Protein AF-Q0U076-F1 (afdb_monomer)

Radius of gyration: 18.26 Å; Cα contacts (8 Å, |Δi|>4): 182; chains: 1; bounding box: 44×47×43 Å

Structure (mmCIF, N/CA/C/O backbone):
data_AF-Q0U076-F1
#
_entry.id   AF-Q0U076-F1
#
loop_
_atom_site.group_PDB
_atom_site.id
_atom_site.type_symbol
_atom_site.label_atom_id
_atom_site.label_alt_id
_atom_site.label_comp_id
_atom_site.label_asym_id
_atom_site.label_entity_id
_atom_site.label_seq_id
_atom_site.pdbx_PDB_ins_code
_atom_site.Cartn_x
_atom_site.Cartn_y
_atom_site.Cartn_z
_atom_site.occupancy
_atom_site.B_iso_or_equiv
_atom_site.auth_seq_id
_atom_site.auth_comp_id
_atom_site.auth_asym_id
_atom_site.auth_atom_id
_atom_site.pdbx_PDB_model_num
ATOM 1 N N . MET A 1 1 ? -16.298 15.521 -1.430 1.00 39.88 1 MET A N 1
ATOM 2 C CA . MET A 1 1 ? -16.505 14.720 -0.206 1.00 39.88 1 MET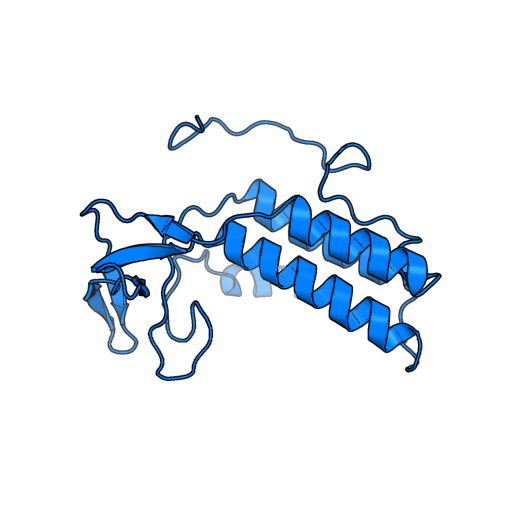 A CA 1
ATOM 3 C C . MET A 1 1 ? -16.904 13.339 -0.678 1.00 39.88 1 MET A C 1
ATOM 5 O O . MET A 1 1 ? -17.755 13.288 -1.552 1.00 39.88 1 MET A O 1
ATOM 9 N N . ALA A 1 2 ? -16.239 12.284 -0.209 1.00 51.53 2 ALA A N 1
ATOM 10 C CA . ALA A 1 2 ? -16.665 10.914 -0.491 1.00 51.53 2 ALA A CA 1
ATOM 11 C C . ALA A 1 2 ? -17.789 10.545 0.486 1.00 51.53 2 ALA A C 1
ATOM 13 O O . ALA A 1 2 ? -17.678 10.865 1.674 1.00 51.53 2 ALA A O 1
ATOM 14 N N . GLU A 1 3 ? -18.861 9.923 0.005 1.00 48.81 3 GLU A N 1
ATOM 15 C CA . GLU A 1 3 ? -19.943 9.447 0.874 1.00 48.81 3 GLU A CA 1
ATOM 16 C C . GLU A 1 3 ? -19.608 8.066 1.459 1.00 48.81 3 GLU A C 1
ATOM 18 O O . GLU A 1 3 ? -19.051 7.188 0.795 1.00 48.81 3 GLU A O 1
ATOM 23 N N . ILE A 1 4 ? -19.936 7.855 2.736 1.00 48.94 4 ILE A N 1
ATOM 24 C CA . ILE A 1 4 ? -19.774 6.544 3.374 1.00 48.94 4 ILE A CA 1
ATOM 25 C C . ILE A 1 4 ? -20.778 5.585 2.728 1.00 48.94 4 ILE A C 1
ATOM 27 O O . ILE A 1 4 ? -21.985 5.759 2.877 1.00 48.94 4 ILE A O 1
ATOM 31 N N . GLY A 1 5 ? -20.270 4.567 2.031 1.00 61.22 5 GLY A N 1
ATOM 32 C CA . GLY A 1 5 ? -21.100 3.616 1.291 1.00 61.22 5 GLY A CA 1
ATOM 33 C C . GLY A 1 5 ? -21.463 4.071 -0.123 1.00 61.22 5 GLY A C 1
ATOM 34 O O . GLY A 1 5 ? -22.506 3.649 -0.621 1.00 61.22 5 GLY A O 1
ATOM 35 N N . GLU A 1 6 ? -20.631 4.913 -0.757 1.00 69.50 6 GLU A N 1
ATOM 36 C CA . GLU A 1 6 ? -20.778 5.257 -2.178 1.00 69.50 6 GLU A CA 1
ATOM 37 C C . GLU A 1 6 ? -21.124 4.018 -3.030 1.00 69.50 6 GLU A C 1
ATOM 39 O O . GLU A 1 6 ? -20.531 2.947 -2.846 1.00 69.50 6 GLU A O 1
ATOM 44 N N . PRO A 1 7 ? -22.090 4.137 -3.961 1.00 75.81 7 PRO A N 1
ATOM 45 C CA . PRO A 1 7 ? -22.539 3.007 -4.755 1.00 75.81 7 PRO A CA 1
ATOM 46 C C . PRO A 1 7 ? -21.405 2.471 -5.629 1.00 75.81 7 PRO A C 1
ATOM 48 O O . PRO A 1 7 ? -20.615 3.228 -6.200 1.00 75.81 7 PRO A O 1
ATOM 51 N N . LEU A 1 8 ? -21.363 1.144 -5.778 1.00 81.81 8 LEU A N 1
ATOM 52 C CA . LEU A 1 8 ? -20.429 0.499 -6.692 1.00 81.81 8 LEU A CA 1
ATOM 53 C C . LEU A 1 8 ? -20.648 1.030 -8.109 1.00 81.81 8 LEU A C 1
ATOM 55 O O . LEU A 1 8 ? -21.771 1.070 -8.615 1.00 81.81 8 LEU A O 1
ATOM 59 N N . ARG A 1 9 ? -19.552 1.406 -8.758 1.00 87.19 9 ARG A N 1
ATOM 60 C CA . ARG A 1 9 ? -19.536 1.888 -10.136 1.00 87.19 9 ARG A CA 1
ATOM 61 C C . ARG A 1 9 ? -18.488 1.130 -10.932 1.00 87.19 9 ARG A C 1
ATOM 63 O O . ARG A 1 9 ? -17.468 0.716 -10.385 1.00 87.19 9 ARG A O 1
ATOM 70 N N . TRP A 1 10 ? -18.735 0.977 -12.227 1.00 87.62 10 TRP A N 1
ATOM 71 C CA . TRP A 1 10 ? -17.717 0.490 -13.149 1.00 87.62 10 TRP A CA 1
ATOM 72 C C . TRP A 1 10 ? -16.629 1.552 -13.281 1.00 87.62 10 TRP A C 1
ATOM 74 O O . TRP A 1 10 ? -16.917 2.701 -13.616 1.00 87.62 10 TRP A O 1
ATOM 84 N N . ILE A 1 11 ? -15.391 1.169 -12.981 1.00 87.31 11 ILE A N 1
ATOM 85 C CA . ILE A 1 11 ? -14.212 2.024 -13.104 1.00 87.31 11 ILE A CA 1
ATOM 86 C C . ILE A 1 11 ? -13.216 1.283 -13.983 1.00 87.31 11 ILE A C 1
ATOM 88 O O . ILE A 1 11 ? -12.962 0.098 -13.774 1.00 87.31 11 ILE A O 1
ATOM 92 N N . MET A 1 12 ? -12.666 1.990 -14.964 1.00 87.56 12 MET A N 1
ATOM 93 C CA . MET A 1 12 ? -11.520 1.532 -15.734 1.00 87.56 12 MET A CA 1
ATOM 94 C C . MET A 1 12 ? -10.263 2.164 -15.135 1.00 87.56 12 MET A C 1
ATOM 96 O O . MET A 1 12 ? -10.236 3.368 -14.879 1.00 87.56 12 MET A O 1
ATOM 100 N N . PHE A 1 13 ? -9.245 1.348 -14.878 1.00 88.00 13 PHE A N 1
ATOM 101 C CA . PHE A 1 13 ? -7.956 1.785 -14.342 1.00 88.00 13 PHE A CA 1
ATOM 102 C C . PHE A 1 13 ? -6.886 1.713 -15.436 1.00 88.00 13 PHE A C 1
ATOM 104 O O . PHE A 1 13 ? -5.955 0.917 -15.376 1.00 88.00 13 PHE A O 1
ATOM 111 N N . ASP A 1 14 ? -7.069 2.520 -16.476 1.00 89.81 14 ASP A N 1
ATOM 112 C CA . ASP A 1 14 ? -6.154 2.616 -17.615 1.00 89.81 14 ASP A CA 1
ATOM 113 C C . ASP A 1 14 ? -5.133 3.756 -17.434 1.00 89.81 14 ASP A C 1
ATOM 115 O O . ASP A 1 14 ? -5.015 4.348 -16.358 1.00 89.81 14 ASP A O 1
ATOM 119 N N . GLU A 1 15 ? -4.406 4.088 -18.503 1.00 90.44 15 GLU A N 1
ATOM 120 C CA . GLU A 1 15 ? -3.411 5.167 -18.543 1.00 90.44 15 GLU A CA 1
ATOM 121 C C . GLU A 1 15 ? -3.949 6.554 -18.154 1.00 90.44 15 GLU A C 1
ATOM 123 O O . GLU A 1 15 ? -3.159 7.443 -17.832 1.00 90.44 15 GLU A O 1
ATOM 128 N N . SER A 1 16 ? -5.271 6.767 -18.165 1.00 89.19 16 SER A N 1
ATOM 129 C CA . SER A 1 16 ? -5.874 8.023 -17.704 1.00 89.19 16 SER A CA 1
ATOM 130 C C . SER A 1 16 ? -5.889 8.149 -16.177 1.00 89.19 16 SER A C 1
ATOM 132 O O . SER A 1 16 ? -6.059 9.250 -15.644 1.00 89.19 16 SER A O 1
ATOM 134 N N . ASN A 1 17 ? -5.698 7.040 -15.455 1.00 89.25 17 ASN A N 1
ATOM 135 C CA . ASN A 1 17 ? -5.660 7.038 -14.004 1.00 89.25 17 ASN A CA 1
ATOM 136 C C . ASN A 1 17 ? -4.344 7.665 -13.497 1.00 89.25 17 ASN A C 1
ATOM 138 O O . ASN A 1 17 ? -3.265 7.209 -13.874 1.00 89.25 17 ASN A O 1
ATOM 142 N N . PRO A 1 18 ? -4.391 8.646 -12.575 1.00 87.81 18 PRO A N 1
ATOM 143 C CA . PRO A 1 18 ? -3.193 9.325 -12.070 1.00 87.81 18 PRO A CA 1
ATOM 144 C C . PRO A 1 18 ? -2.264 8.424 -11.245 1.00 87.81 18 PRO A C 1
ATOM 146 O O . PRO A 1 18 ? -1.184 8.845 -10.856 1.00 87.81 18 PRO A O 1
ATOM 149 N N . TYR A 1 19 ? -2.665 7.194 -10.941 1.00 88.94 19 TYR A N 1
ATOM 150 C CA . TYR A 1 19 ? -1.816 6.218 -10.271 1.00 88.94 19 TYR A CA 1
ATOM 151 C C . TYR A 1 19 ? -1.330 5.109 -11.212 1.00 88.94 19 TYR A C 1
ATOM 153 O O . TYR A 1 19 ? -0.651 4.198 -10.736 1.00 88.94 19 TYR A O 1
ATOM 161 N N . TYR A 1 20 ? -1.670 5.158 -12.510 1.00 93.25 20 TYR A N 1
ATOM 162 C CA . TYR A 1 20 ? -1.269 4.164 -13.507 1.00 93.25 20 TYR A CA 1
ATOM 163 C C . TYR A 1 20 ? 0.253 4.086 -13.656 1.00 93.25 20 TYR A C 1
ATOM 165 O O . TYR A 1 20 ? 0.929 5.098 -13.839 1.00 93.25 20 TYR A O 1
ATOM 173 N N . ILE A 1 21 ? 0.784 2.867 -13.590 1.00 93.44 21 ILE A N 1
ATOM 174 C CA . ILE A 1 21 ? 2.204 2.564 -13.725 1.00 93.44 21 ILE A CA 1
ATOM 175 C C . ILE A 1 21 ? 2.425 2.136 -15.171 1.00 93.44 21 ILE A C 1
ATOM 177 O O . ILE A 1 21 ? 1.976 1.065 -15.576 1.00 93.44 21 ILE A O 1
ATOM 181 N N . LYS A 1 22 ? 3.089 2.978 -15.963 1.00 92.56 22 LYS A N 1
ATOM 182 C CA . LYS A 1 22 ? 3.390 2.640 -17.358 1.00 92.56 22 LYS A CA 1
ATOM 183 C C . LYS A 1 22 ? 4.342 1.449 -17.441 1.00 92.56 22 LYS A C 1
ATOM 185 O O . LYS A 1 22 ? 5.187 1.269 -16.569 1.00 92.56 22 LYS A O 1
ATOM 190 N N . GLU A 1 23 ? 4.210 0.645 -18.491 1.00 90.44 23 GLU A N 1
ATOM 191 C CA . GLU A 1 23 ? 5.029 -0.563 -18.662 1.00 90.44 23 GLU A CA 1
ATOM 192 C C . GLU A 1 23 ? 6.524 -0.254 -18.834 1.00 90.44 23 GLU A C 1
ATOM 194 O O . GLU A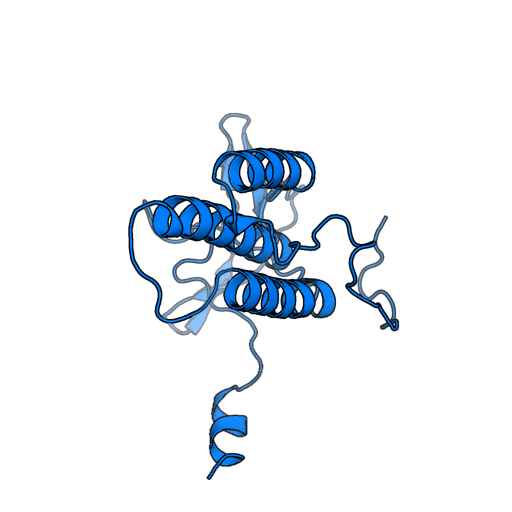 1 23 ? 7.364 -1.050 -18.424 1.00 90.44 23 GLU A O 1
ATOM 199 N N . ASP A 1 24 ? 6.848 0.926 -19.363 1.00 90.44 24 ASP A N 1
ATOM 200 C CA . ASP A 1 24 ? 8.205 1.431 -19.597 1.00 90.44 24 ASP A CA 1
ATOM 201 C C . ASP A 1 24 ? 8.812 2.158 -18.381 1.00 90.44 24 ASP A C 1
ATOM 203 O O . ASP A 1 24 ? 9.937 2.660 -18.438 1.00 90.44 24 ASP A O 1
ATOM 207 N N . VAL A 1 25 ? 8.096 2.232 -17.250 1.00 93.38 25 VAL A N 1
ATOM 208 C CA . VAL A 1 25 ? 8.514 3.037 -16.086 1.00 93.38 25 VAL A CA 1
ATOM 209 C C . VAL A 1 25 ? 9.879 2.624 -15.520 1.00 93.38 25 VAL A C 1
ATOM 211 O O . VAL A 1 25 ? 10.576 3.425 -14.893 1.00 93.38 25 VAL A O 1
ATOM 214 N N . PHE A 1 26 ? 10.254 1.369 -15.747 1.00 93.56 26 PHE A N 1
ATOM 215 C CA . PHE A 1 26 ? 11.454 0.723 -15.231 1.00 93.56 26 PHE A CA 1
ATOM 216 C C . PHE A 1 26 ? 12.560 0.571 -16.288 1.00 93.56 26 PHE A C 1
ATOM 218 O O . PHE A 1 26 ? 13.612 0.014 -15.986 1.00 93.56 26 PHE A O 1
ATOM 225 N N . ASP A 1 27 ? 12.351 1.052 -17.517 1.00 90.88 27 ASP A N 1
ATOM 226 C CA . ASP A 1 27 ? 13.342 0.920 -18.594 1.00 90.88 27 ASP A CA 1
ATOM 227 C C . ASP A 1 27 ? 14.591 1.773 -18.317 1.00 90.88 27 ASP A C 1
ATOM 229 O O . ASP A 1 27 ? 15.718 1.398 -18.662 1.00 90.88 27 ASP A O 1
ATOM 233 N N . HIS A 1 28 ? 14.405 2.912 -17.642 1.00 90.56 28 HIS A N 1
ATOM 234 C CA . HIS A 1 28 ? 15.462 3.847 -17.265 1.00 90.56 28 HIS A CA 1
ATOM 235 C C . HIS A 1 28 ? 15.273 4.364 -15.835 1.00 90.56 28 HIS A C 1
ATOM 237 O O . HIS A 1 28 ? 14.160 4.707 -15.419 1.00 90.56 28 HIS A O 1
ATOM 243 N N . VAL A 1 29 ? 16.382 4.513 -15.103 1.00 88.75 29 VAL A N 1
ATOM 244 C CA . VAL A 1 29 ? 16.353 4.907 -13.686 1.00 88.75 29 VAL A CA 1
ATOM 245 C C . VAL A 1 29 ? 15.799 6.320 -13.512 1.00 88.75 29 VAL A C 1
ATOM 247 O O . VAL A 1 29 ? 15.164 6.633 -12.507 1.00 88.75 29 VAL A O 1
ATOM 250 N N . GLU A 1 30 ? 16.007 7.188 -14.499 1.00 92.06 30 GLU A N 1
ATOM 251 C CA . GLU A 1 30 ? 15.466 8.540 -14.560 1.00 92.06 30 GLU A CA 1
ATOM 252 C C . GLU A 1 30 ? 13.938 8.525 -14.668 1.00 92.06 30 GLU A C 1
ATOM 254 O O . GLU A 1 30 ? 13.276 9.278 -13.951 1.00 92.06 30 GLU A O 1
ATOM 259 N N . THR A 1 31 ? 13.379 7.638 -15.500 1.00 91.81 31 THR A N 1
ATOM 260 C CA . THR A 1 31 ? 11.929 7.445 -15.643 1.00 91.81 31 THR A CA 1
ATOM 261 C C . THR A 1 31 ? 11.326 6.959 -14.329 1.00 91.81 31 THR A C 1
ATOM 263 O O . THR A 1 31 ? 10.366 7.554 -13.835 1.00 91.81 31 THR A O 1
ATOM 266 N N . THR A 1 32 ? 11.949 5.958 -13.696 1.00 92.19 32 THR A N 1
ATOM 267 C CA . THR A 1 32 ? 11.545 5.467 -12.370 1.00 92.19 32 THR A CA 1
ATOM 268 C C . THR A 1 32 ? 11.567 6.592 -11.337 1.00 92.19 32 THR A C 1
ATOM 270 O O . THR A 1 32 ? 10.577 6.813 -10.641 1.00 92.19 32 THR A O 1
ATOM 273 N N . LYS A 1 33 ? 12.668 7.349 -11.241 1.00 90.88 33 LYS A N 1
ATOM 274 C CA . LYS A 1 33 ? 12.800 8.461 -10.284 1.00 90.88 33 LYS A CA 1
ATOM 275 C C . LYS A 1 33 ? 11.725 9.523 -10.495 1.00 90.88 33 LYS A C 1
ATOM 277 O O . LYS A 1 33 ? 11.104 9.955 -9.525 1.00 90.88 33 LYS A O 1
ATOM 282 N N . ALA A 1 34 ? 11.496 9.934 -11.742 1.00 93.62 34 ALA A N 1
ATOM 283 C CA . ALA A 1 34 ? 10.475 10.921 -12.076 1.00 93.62 34 ALA A CA 1
ATOM 284 C C . ALA A 1 34 ? 9.077 10.434 -11.670 1.00 93.62 34 ALA A C 1
ATOM 286 O O . ALA A 1 34 ? 8.306 11.183 -11.065 1.00 93.62 34 ALA A O 1
ATOM 287 N N . PHE A 1 35 ? 8.775 9.163 -11.931 1.00 92.94 35 PHE A N 1
ATOM 288 C CA . PHE A 1 35 ? 7.492 8.578 -11.577 1.00 92.94 35 PHE A CA 1
ATOM 289 C C . PHE A 1 35 ? 7.306 8.408 -10.063 1.00 92.94 35 PHE A C 1
ATOM 291 O O . PHE A 1 35 ? 6.243 8.726 -9.537 1.00 92.94 35 PHE A O 1
ATOM 298 N N . VAL A 1 36 ? 8.343 8.009 -9.323 1.00 90.06 36 VAL A N 1
ATOM 299 C CA . VAL A 1 36 ? 8.312 7.948 -7.851 1.00 90.06 36 VAL A CA 1
ATOM 300 C C . VAL A 1 36 ? 8.054 9.329 -7.244 1.00 90.06 36 VAL A C 1
ATOM 302 O O . VAL A 1 36 ? 7.246 9.456 -6.322 1.00 90.06 36 VAL A O 1
ATOM 305 N N . VAL A 1 37 ? 8.703 10.378 -7.762 1.00 90.56 37 VAL A N 1
ATOM 306 C CA . VAL A 1 37 ? 8.443 11.765 -7.336 1.00 90.56 37 VAL A CA 1
ATOM 307 C C . VAL A 1 37 ? 6.985 12.141 -7.599 1.00 90.56 37 VAL A C 1
ATOM 309 O O . VAL A 1 37 ? 6.327 12.693 -6.715 1.00 90.56 37 VAL A O 1
ATOM 312 N N . TYR A 1 38 ? 6.462 11.797 -8.776 1.00 91.81 38 TYR A N 1
ATOM 313 C CA . TYR A 1 38 ? 5.065 12.026 -9.128 1.00 91.81 38 TYR A CA 1
ATOM 314 C C . TYR A 1 38 ? 4.092 11.287 -8.191 1.00 91.81 38 TYR A C 1
ATOM 316 O O . TYR A 1 38 ? 3.187 11.913 -7.644 1.00 91.81 38 TYR A O 1
ATOM 324 N N . LEU A 1 39 ? 4.302 9.994 -7.923 1.00 88.88 39 LEU A N 1
ATOM 325 C CA . LEU A 1 39 ? 3.469 9.216 -6.999 1.00 88.88 39 LEU A CA 1
ATOM 326 C C . LEU A 1 39 ? 3.471 9.808 -5.584 1.00 88.88 39 LEU A C 1
ATOM 328 O O . LEU A 1 39 ? 2.411 9.938 -4.972 1.00 88.88 39 LEU A O 1
ATOM 332 N N . LYS A 1 40 ? 4.642 10.216 -5.076 1.00 85.31 40 LYS A N 1
ATOM 333 C CA . LYS A 1 40 ? 4.780 10.867 -3.761 1.00 85.31 40 LYS A CA 1
ATOM 334 C C . LYS A 1 40 ? 4.026 12.202 -3.705 1.00 85.31 40 LYS A C 1
ATOM 336 O O . LYS A 1 40 ? 3.395 12.492 -2.693 1.00 85.31 40 LYS A O 1
ATOM 341 N N . ALA A 1 41 ? 4.038 12.985 -4.785 1.00 85.88 41 ALA A N 1
ATOM 342 C CA . ALA A 1 41 ? 3.286 14.239 -4.872 1.00 85.88 41 ALA A CA 1
ATOM 343 C C . ALA A 1 41 ? 1.762 14.018 -4.945 1.00 85.88 41 ALA A C 1
ATOM 345 O O . ALA A 1 41 ? 0.996 14.756 -4.324 1.00 85.88 41 ALA A O 1
ATOM 346 N N . THR A 1 42 ? 1.321 12.991 -5.673 1.00 84.62 42 THR A N 1
ATOM 347 C CA . THR A 1 42 ? -0.101 12.661 -5.877 1.00 84.62 42 THR A CA 1
ATOM 348 C C . THR A 1 42 ? -0.717 11.947 -4.662 1.00 84.62 42 THR A C 1
ATOM 350 O O . THR A 1 42 ? -1.929 11.990 -4.448 1.00 84.62 42 THR A O 1
ATOM 353 N N . HIS A 1 43 ? 0.098 11.303 -3.824 1.00 81.12 43 HIS A N 1
ATOM 354 C CA . HIS A 1 43 ? -0.328 10.541 -2.650 1.00 81.12 43 HIS A CA 1
ATOM 355 C C . HIS A 1 43 ? 0.052 11.263 -1.341 1.00 81.12 43 HIS A C 1
ATOM 357 O O . HIS A 1 43 ? 0.961 10.852 -0.624 1.00 81.12 43 HIS A O 1
ATOM 363 N N . ASN A 1 44 ? -0.628 12.375 -1.035 1.00 59.00 44 ASN A N 1
ATOM 364 C CA . ASN A 1 44 ? -0.133 13.360 -0.058 1.00 59.00 44 ASN A CA 1
ATOM 365 C C . ASN A 1 44 ? -0.692 13.251 1.383 1.00 59.00 44 ASN A C 1
ATOM 367 O O . ASN A 1 44 ? -0.502 14.169 2.176 1.00 59.00 44 ASN A O 1
ATOM 371 N N . SER A 1 45 ? -1.406 12.190 1.779 1.00 62.81 45 SER A N 1
ATOM 372 C CA . SER A 1 45 ? -1.824 12.028 3.190 1.00 62.81 45 SER A CA 1
ATOM 373 C C . SER A 1 45 ? -2.260 10.611 3.527 1.00 62.81 45 SER A C 1
ATOM 375 O O . SER A 1 45 ? -3.361 10.208 3.177 1.00 62.81 45 SER A O 1
ATOM 377 N N . THR A 1 46 ? -1.435 9.885 4.285 1.00 70.81 46 THR A N 1
ATOM 378 C CA . THR A 1 46 ? -1.800 8.570 4.842 1.00 70.81 46 THR A CA 1
ATOM 379 C C . THR A 1 46 ? -2.626 8.687 6.119 1.00 70.81 46 THR A C 1
ATOM 381 O O . THR A 1 46 ? -3.326 7.741 6.455 1.00 70.81 46 THR A O 1
ATOM 384 N N . PHE A 1 47 ? -2.578 9.838 6.802 1.00 84.12 47 PHE A N 1
ATOM 385 C CA . PHE A 1 47 ? -3.154 10.042 8.131 1.00 84.12 47 PHE A CA 1
ATOM 386 C C . PHE A 1 47 ? -4.298 11.058 8.129 1.00 84.12 47 PHE A C 1
ATOM 388 O O . PHE A 1 47 ? -4.139 12.189 7.672 1.00 84.12 47 PHE A O 1
ATOM 395 N N . LEU A 1 48 ? -5.425 10.666 8.717 1.00 87.56 48 LEU A N 1
ATOM 396 C CA . LEU A 1 48 ? -6.582 11.506 8.994 1.00 87.56 48 LEU A CA 1
ATOM 397 C C . LEU A 1 48 ? -6.632 11.842 10.482 1.00 87.56 48 LEU A C 1
ATOM 399 O O . LEU A 1 48 ? -6.290 11.016 11.329 1.00 87.56 48 LEU A O 1
ATOM 403 N N . ARG A 1 49 ? -7.051 13.067 10.802 1.00 89.56 49 ARG A N 1
ATOM 404 C CA . ARG A 1 49 ? -7.253 13.494 12.188 1.00 89.56 49 ARG A CA 1
ATOM 405 C C . ARG A 1 49 ? -8.421 12.704 12.781 1.00 89.56 49 ARG A C 1
ATOM 407 O O . ARG A 1 49 ? -9.460 12.598 12.142 1.00 89.56 49 ARG A O 1
ATOM 414 N N . ALA A 1 50 ? -8.246 12.168 13.986 1.00 89.94 50 ALA A N 1
ATOM 415 C CA . ALA A 1 50 ? -9.288 11.386 14.652 1.00 89.94 50 ALA A CA 1
ATOM 416 C C . ALA A 1 50 ? -10.490 12.256 15.060 1.00 89.94 50 ALA A C 1
ATOM 418 O O . ALA A 1 50 ? -11.629 11.807 15.025 1.00 89.94 50 ALA A O 1
ATOM 419 N N . GLU A 1 51 ? -10.243 13.516 15.439 1.00 89.62 51 GLU A N 1
ATOM 420 C CA . GLU A 1 51 ? -11.283 14.464 15.883 1.00 89.62 51 GLU A CA 1
ATOM 421 C C . GLU A 1 51 ? -12.165 13.913 17.019 1.00 89.62 51 GLU A C 1
ATOM 423 O O . GLU A 1 51 ? -13.356 14.195 17.086 1.00 89.62 51 GLU A O 1
ATOM 428 N N . GLY A 1 52 ? -11.575 13.115 17.916 1.00 88.50 52 GLY A N 1
ATOM 429 C CA . GLY A 1 52 ? -12.289 12.468 19.020 1.00 88.50 52 GLY A CA 1
ATOM 430 C C . GLY A 1 52 ? -13.087 11.222 18.622 1.00 88.50 52 GLY A C 1
ATOM 431 O O . GLY A 1 52 ? -13.799 10.679 19.460 1.00 88.50 52 GLY A O 1
ATOM 432 N N . HIS A 1 53 ? -12.984 10.764 17.371 1.00 90.38 53 HIS A N 1
ATOM 433 C CA . HIS A 1 53 ? -13.532 9.481 16.945 1.00 90.38 53 HIS A CA 1
ATOM 434 C C . HIS A 1 53 ? -12.504 8.375 17.172 1.00 90.38 53 HIS A C 1
ATOM 436 O O . HIS A 1 53 ? -11.399 8.420 16.629 1.00 90.38 53 HIS A O 1
ATOM 442 N N . HIS A 1 54 ? -12.899 7.343 17.911 1.00 92.38 54 HIS A N 1
ATOM 443 C CA . HIS A 1 54 ? -12.083 6.160 18.174 1.00 92.38 54 HIS A CA 1
ATOM 444 C C . HIS A 1 54 ? -12.750 4.916 17.597 1.00 92.38 54 HIS A C 1
ATOM 446 O O . HIS A 1 54 ? -13.950 4.886 17.315 1.00 92.38 54 HIS A O 1
ATOM 452 N N . THR A 1 55 ? -11.951 3.881 17.376 1.00 91.44 55 THR A N 1
ATOM 453 C CA . THR A 1 55 ? -12.430 2.593 16.881 1.00 91.44 55 THR A CA 1
ATOM 454 C C . THR A 1 55 ? -11.810 1.462 17.686 1.00 91.44 55 THR A C 1
ATOM 456 O O . THR A 1 55 ? -10.962 1.687 18.545 1.00 91.44 55 THR A O 1
ATOM 459 N N . THR A 1 56 ? -12.233 0.236 17.414 1.00 93.50 56 THR A N 1
ATOM 460 C CA . THR A 1 56 ? -11.759 -0.961 18.107 1.00 93.50 56 THR A CA 1
ATOM 461 C C . THR A 1 56 ? -11.169 -1.955 17.125 1.00 93.50 56 THR A C 1
ATOM 463 O O . THR A 1 56 ? -11.613 -2.043 15.977 1.00 93.50 56 THR A O 1
ATOM 466 N N . TYR A 1 57 ? -10.248 -2.779 17.603 1.00 93.25 57 TYR A N 1
ATOM 467 C CA . TYR A 1 57 ? -9.759 -3.955 16.894 1.00 93.25 57 TYR A CA 1
ATOM 468 C C . TYR A 1 57 ? -9.796 -5.176 17.819 1.00 93.25 57 TYR A C 1
ATOM 470 O O . TYR A 1 57 ? -10.058 -5.052 19.015 1.00 93.25 57 TYR A O 1
ATOM 478 N N . VAL A 1 58 ? -9.588 -6.360 17.248 1.00 92.75 58 VAL A N 1
ATOM 479 C CA . VAL A 1 58 ? -9.428 -7.591 18.026 1.00 92.75 58 VAL A CA 1
ATOM 480 C C . VAL A 1 58 ? -7.934 -7.802 18.254 1.00 92.75 58 VAL A C 1
ATOM 482 O O . VAL A 1 58 ? -7.176 -7.880 17.285 1.00 92.75 58 VAL A O 1
ATOM 485 N N . ASP A 1 59 ? -7.496 -7.849 19.509 1.00 90.31 59 ASP A N 1
ATOM 486 C CA . ASP A 1 59 ? -6.096 -8.093 19.858 1.00 90.31 59 ASP A CA 1
ATOM 487 C C . ASP A 1 59 ? -5.692 -9.562 19.604 1.00 90.31 59 ASP A C 1
ATOM 489 O O . ASP A 1 59 ? -6.543 -10.404 19.307 1.00 90.31 59 ASP A O 1
ATOM 493 N N . PRO A 1 60 ? -4.397 -9.915 19.660 1.00 87.94 60 PRO A N 1
ATOM 494 C CA . PRO A 1 60 ? -3.958 -11.298 19.446 1.00 87.94 60 PRO A CA 1
ATOM 495 C C . PRO A 1 60 ? -4.516 -12.328 20.440 1.00 87.94 60 PRO A C 1
ATOM 497 O O . PRO A 1 60 ? -4.487 -13.516 20.130 1.00 87.94 60 PRO A O 1
ATOM 500 N N . ASP A 1 61 ? -5.040 -11.890 21.587 1.00 91.06 61 ASP A N 1
ATOM 501 C CA . ASP A 1 61 ? -5.676 -12.742 22.596 1.00 91.06 61 ASP A CA 1
ATOM 502 C C . ASP A 1 61 ? -7.192 -12.905 22.347 1.00 91.06 61 ASP A C 1
ATOM 504 O O . ASP A 1 61 ? -7.873 -13.642 23.061 1.00 91.06 61 ASP A O 1
ATOM 508 N N . GLY A 1 62 ? -7.732 -12.259 21.306 1.00 91.19 62 GLY A N 1
ATOM 509 C CA . GLY A 1 62 ? -9.137 -12.337 20.910 1.00 91.19 62 GLY A CA 1
ATOM 510 C C . GLY A 1 62 ? -10.043 -11.306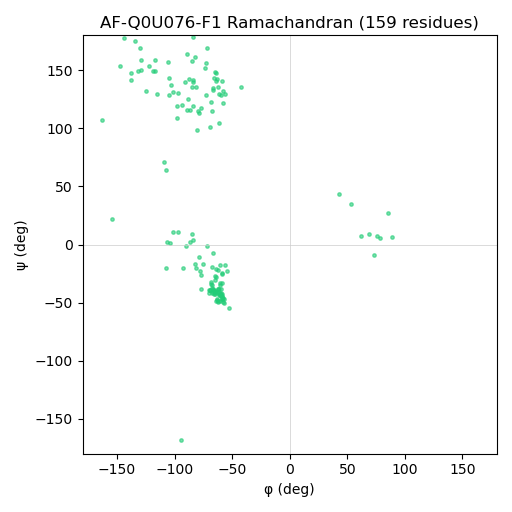 21.586 1.00 91.19 62 GLY A C 1
ATOM 511 O O . GLY A 1 62 ? -11.260 -11.354 21.393 1.00 91.19 62 GLY A O 1
ATOM 512 N N . ASN A 1 63 ? -9.491 -10.364 22.353 1.00 94.25 63 ASN A N 1
ATOM 513 C CA . ASN A 1 63 ? -10.277 -9.338 23.029 1.00 94.25 63 ASN A CA 1
ATOM 514 C C . ASN A 1 63 ? -10.558 -8.163 22.095 1.00 94.25 63 ASN A C 1
ATOM 516 O O . ASN A 1 63 ? -9.696 -7.725 21.335 1.00 94.25 63 ASN A O 1
ATOM 520 N N . VAL A 1 64 ? -11.762 -7.600 22.192 1.00 95.19 64 VAL A N 1
ATOM 521 C CA . VAL A 1 64 ? -12.084 -6.331 21.533 1.00 95.19 64 VAL A CA 1
ATOM 522 C C . VAL A 1 64 ? -11.526 -5.195 22.385 1.00 95.19 64 VAL A C 1
ATOM 524 O O . VAL A 1 64 ? -11.984 -4.982 23.506 1.00 95.19 64 VAL A O 1
ATOM 527 N N . VAL A 1 65 ? -10.554 -4.463 21.849 1.00 94.62 65 VAL A N 1
ATOM 528 C CA . VAL A 1 65 ? -9.874 -3.357 22.535 1.00 94.62 65 VAL A CA 1
ATOM 529 C C . VAL A 1 65 ? -9.862 -2.108 21.658 1.00 94.62 65 VAL A C 1
ATOM 531 O O . VAL A 1 65 ? -10.020 -2.183 20.437 1.00 94.62 65 VAL A O 1
ATOM 534 N N . GLU A 1 66 ? -9.687 -0.941 22.274 1.00 94.38 66 GLU A N 1
ATOM 535 C CA . GLU A 1 66 ? -9.539 0.315 21.538 1.00 94.38 66 GLU A CA 1
ATOM 536 C C . GLU A 1 66 ? -8.288 0.274 20.650 1.00 94.38 66 GLU A C 1
ATOM 538 O O . GLU A 1 66 ? -7.220 -0.179 21.067 1.00 94.38 66 GLU A O 1
ATOM 543 N N . LEU A 1 67 ? -8.425 0.737 19.407 1.00 93.75 67 LEU A N 1
ATOM 544 C CA . LEU A 1 67 ? -7.292 0.963 18.524 1.00 93.75 67 LEU A CA 1
ATOM 545 C C . LEU A 1 67 ? -6.637 2.290 18.936 1.00 93.75 67 LEU A C 1
ATOM 547 O O . LEU A 1 67 ? -7.263 3.328 18.746 1.00 93.75 67 LEU A O 1
ATOM 551 N N . PRO A 1 68 ? -5.402 2.301 19.464 1.00 93.69 68 PRO A N 1
ATOM 552 C CA . PRO A 1 68 ? -4.775 3.538 19.909 1.00 93.69 68 PRO A CA 1
ATOM 553 C C . PRO A 1 68 ? -4.499 4.460 18.712 1.00 93.69 68 PRO A C 1
ATOM 555 O O . PRO A 1 68 ? -3.965 3.990 17.703 1.00 93.69 68 PRO A O 1
ATOM 558 N N . PRO A 1 69 ? -4.800 5.766 18.785 1.00 93.25 69 PRO A N 1
ATOM 559 C CA . PRO A 1 69 ? -4.422 6.707 17.740 1.00 93.25 69 PRO A CA 1
ATOM 560 C C . PRO A 1 69 ? -2.917 6.999 17.766 1.00 93.25 69 PRO A C 1
ATOM 562 O O . PRO A 1 69 ? -2.252 6.928 18.800 1.00 93.25 69 PRO A O 1
ATOM 565 N N . HIS A 1 70 ? -2.373 7.416 16.625 1.00 90.06 70 HIS A N 1
ATOM 566 C CA . HIS A 1 70 ? -1.049 8.019 16.575 1.00 90.06 70 HIS A CA 1
ATOM 567 C C . HIS A 1 70 ? -1.119 9.470 17.069 1.00 90.06 70 HIS A C 1
ATOM 569 O O . HIS A 1 70 ? -1.781 10.314 16.460 1.00 90.06 70 HIS A O 1
ATOM 575 N N . ILE A 1 71 ? -0.417 9.772 18.160 1.00 90.38 71 ILE A N 1
ATOM 576 C CA . ILE A 1 71 ? -0.394 11.106 18.768 1.00 90.38 71 ILE A CA 1
ATOM 577 C C . ILE A 1 71 ? 0.855 11.853 18.298 1.00 90.38 71 ILE A C 1
ATOM 579 O O . ILE A 1 71 ? 1.983 11.431 18.555 1.00 90.38 71 ILE A O 1
ATOM 583 N N . ARG A 1 72 ? 0.664 12.993 17.626 1.00 87.06 72 ARG A N 1
ATOM 584 C CA . ARG A 1 72 ? 1.770 13.893 17.251 1.00 87.06 72 ARG A CA 1
ATOM 585 C C . ARG A 1 72 ? 2.155 14.817 18.415 1.00 87.06 72 ARG A C 1
ATOM 587 O O . ARG A 1 72 ? 1.313 15.067 19.274 1.00 87.06 72 ARG A O 1
ATOM 594 N N . PRO A 1 73 ? 3.359 15.431 18.417 1.00 90.06 73 PRO A N 1
ATOM 595 C CA . PRO A 1 73 ? 3.789 16.353 19.480 1.00 90.06 73 PRO A CA 1
ATOM 596 C C . PRO A 1 73 ? 2.834 17.524 19.757 1.00 90.06 73 PRO A C 1
ATOM 598 O O . PRO A 1 73 ? 2.833 18.071 20.852 1.00 90.06 73 PRO A O 1
ATOM 601 N N . SER A 1 74 ? 1.993 17.897 18.787 1.00 89.56 74 SER A N 1
ATOM 602 C CA . SER A 1 74 ? 0.944 18.907 18.969 1.00 89.56 74 SER A CA 1
ATOM 603 C C . SER A 1 74 ? -0.240 18.433 19.829 1.00 89.56 74 SER A C 1
ATOM 605 O O . SER A 1 74 ? -1.200 19.180 19.977 1.00 89.56 74 SER A O 1
ATOM 607 N N . GLY A 1 75 ? -0.239 17.181 20.301 1.00 90.50 75 GLY A N 1
ATOM 608 C CA . GLY A 1 75 ? -1.348 16.546 21.021 1.00 90.50 75 GLY A CA 1
ATOM 609 C C . GLY A 1 75 ? -2.522 16.127 20.131 1.00 90.50 75 GLY A C 1
ATOM 610 O O . GLY A 1 75 ? -3.563 15.724 20.632 1.00 90.50 75 GLY A O 1
ATOM 611 N N . HIS A 1 76 ? -2.383 16.230 18.808 1.00 92.38 76 HIS A N 1
ATOM 612 C CA . HIS A 1 76 ? -3.427 15.808 17.878 1.00 92.38 76 HIS A CA 1
ATOM 613 C C . HIS A 1 76 ? -3.313 14.309 17.582 1.00 92.38 76 HIS A C 1
ATOM 615 O O . HIS A 1 76 ? -2.221 13.812 17.294 1.00 92.38 76 HIS A O 1
ATOM 621 N N . GLU A 1 77 ? -4.459 13.637 17.599 1.00 94.19 77 GLU A N 1
ATOM 622 C CA . GLU A 1 77 ? -4.631 12.215 17.308 1.00 94.19 77 GLU A CA 1
ATOM 623 C C . GLU A 1 77 ? -4.911 11.968 15.825 1.00 94.19 77 GLU A C 1
ATOM 625 O O . GLU A 1 77 ? -5.676 12.707 15.192 1.00 94.19 77 GLU A O 1
ATOM 630 N N . PHE A 1 78 ? -4.314 10.908 15.284 1.00 91.50 78 PHE A N 1
ATOM 631 C CA . PHE A 1 78 ? -4.456 10.507 13.891 1.00 91.50 78 PHE A CA 1
ATOM 632 C C . PHE A 1 78 ? -4.607 8.998 13.750 1.00 91.50 78 PHE A C 1
ATOM 634 O O . PHE A 1 78 ? -3.960 8.232 14.459 1.00 91.50 78 PHE A O 1
ATOM 641 N N . TYR A 1 79 ? -5.373 8.586 12.748 1.00 92.75 79 TYR A N 1
ATOM 642 C CA . TYR A 1 79 ? -5.327 7.232 12.208 1.00 92.75 79 TYR A CA 1
ATOM 643 C C . TYR A 1 79 ? -4.874 7.290 10.769 1.00 92.75 79 TYR A C 1
ATOM 645 O O . TYR A 1 79 ? -5.167 8.255 10.064 1.00 92.75 79 TYR A O 1
ATOM 653 N N . ALA A 1 80 ? -4.198 6.246 10.314 1.00 91.44 80 ALA A N 1
ATOM 654 C CA . ALA A 1 80 ? -4.064 6.046 8.888 1.00 91.44 80 ALA A CA 1
ATOM 655 C C . ALA A 1 80 ? -5.275 5.298 8.325 1.00 91.44 80 ALA A C 1
ATOM 657 O O . ALA A 1 80 ? -5.982 4.609 9.059 1.00 91.44 80 ALA A O 1
ATOM 658 N N . ILE A 1 81 ? -5.522 5.439 7.025 1.00 90.25 81 ILE A N 1
ATOM 659 C CA . ILE A 1 81 ? -6.565 4.677 6.327 1.00 90.25 81 ILE A CA 1
ATOM 660 C C . ILE A 1 81 ? -5.929 3.532 5.555 1.00 90.25 81 ILE A C 1
ATOM 662 O O . ILE A 1 81 ? -4.973 3.743 4.808 1.00 90.25 81 ILE A O 1
ATOM 666 N N . ARG A 1 82 ? -6.481 2.325 5.715 1.00 90.19 82 ARG A N 1
ATOM 667 C CA . ARG A 1 82 ? -5.911 1.090 5.172 1.00 90.19 82 ARG A CA 1
ATOM 668 C C . ARG A 1 82 ? -5.626 1.158 3.672 1.00 90.19 82 ARG A C 1
ATOM 670 O O . ARG A 1 82 ? -4.478 0.956 3.298 1.00 90.19 82 ARG A O 1
ATOM 677 N N . ALA A 1 83 ? -6.607 1.502 2.837 1.00 90.44 83 ALA A N 1
ATOM 678 C CA . ALA A 1 83 ? -6.402 1.574 1.385 1.00 90.44 83 ALA A CA 1
ATOM 679 C C . ALA A 1 83 ? -5.322 2.591 0.988 1.00 90.44 83 ALA A C 1
ATOM 681 O O . ALA A 1 83 ? -4.552 2.371 0.058 1.00 90.44 83 ALA A O 1
ATOM 682 N N . ILE A 1 84 ? -5.220 3.700 1.724 1.00 90.44 84 ILE A N 1
ATOM 683 C CA . ILE A 1 84 ? -4.188 4.710 1.485 1.00 90.44 84 ILE A CA 1
ATOM 684 C C . ILE A 1 84 ? -2.811 4.157 1.881 1.00 90.44 84 ILE A C 1
ATOM 686 O O . ILE A 1 84 ? -1.842 4.325 1.148 1.00 90.44 84 ILE A O 1
ATOM 690 N N . HIS A 1 85 ? -2.714 3.438 3.000 1.00 91.31 85 HIS A N 1
ATOM 691 C CA . HIS A 1 85 ? -1.472 2.779 3.395 1.00 91.31 85 HIS A CA 1
ATOM 692 C C . HIS A 1 85 ? -1.046 1.672 2.413 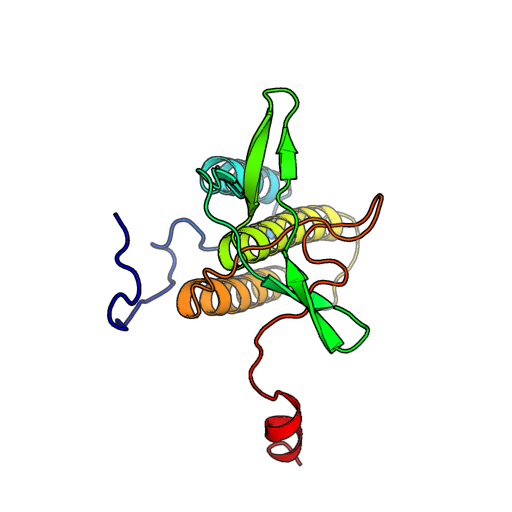1.00 91.31 85 HIS A C 1
ATOM 694 O O . HIS A 1 85 ? 0.126 1.592 2.059 1.00 91.31 85 HIS A O 1
ATOM 700 N N . GLU A 1 86 ? -1.984 0.868 1.911 1.00 92.69 86 GLU A N 1
ATOM 701 C CA . GLU A 1 86 ? -1.710 -0.161 0.899 1.00 92.69 86 GLU A CA 1
ATOM 702 C C . GLU A 1 86 ? -1.195 0.461 -0.410 1.00 92.69 86 GLU A C 1
ATOM 704 O O . GLU A 1 86 ? -0.207 -0.009 -0.973 1.00 92.69 86 GLU A O 1
ATOM 709 N N . MET A 1 87 ? -1.789 1.576 -0.849 1.00 92.25 87 MET A N 1
ATOM 710 C CA . MET A 1 87 ? -1.285 2.369 -1.976 1.00 92.25 87 MET A CA 1
ATOM 711 C C . MET A 1 87 ? 0.138 2.894 -1.733 1.00 92.25 87 MET A C 1
ATOM 713 O O . MET A 1 87 ? 0.977 2.844 -2.631 1.00 92.25 87 MET A O 1
ATOM 717 N N . HIS A 1 88 ? 0.440 3.364 -0.518 1.00 90.12 88 HIS A N 1
ATOM 718 C CA . HIS A 1 88 ? 1.799 3.758 -0.146 1.00 90.12 88 HIS A CA 1
ATOM 719 C C . HIS A 1 88 ? 2.786 2.587 -0.283 1.00 90.12 88 HIS A C 1
ATOM 721 O O . HIS A 1 88 ? 3.870 2.777 -0.833 1.00 90.12 88 HIS A O 1
ATOM 727 N N . CYS A 1 89 ? 2.412 1.376 0.139 1.00 90.38 89 CYS A N 1
ATOM 728 C CA . CYS A 1 89 ? 3.245 0.185 -0.037 1.00 90.38 89 CYS A CA 1
ATOM 729 C C . CYS A 1 89 ? 3.503 -0.134 -1.518 1.00 90.38 89 CYS A C 1
ATOM 731 O O . CYS A 1 89 ? 4.641 -0.437 -1.870 1.00 90.38 89 CYS A O 1
ATOM 733 N N . ILE A 1 90 ? 2.502 -0.004 -2.400 1.00 93.88 90 ILE A N 1
ATOM 734 C CA . ILE A 1 90 ? 2.708 -0.148 -3.854 1.00 93.88 90 ILE A CA 1
ATOM 735 C C . ILE A 1 90 ? 3.735 0.869 -4.363 1.00 93.88 90 ILE A C 1
ATOM 737 O O . ILE A 1 90 ? 4.653 0.490 -5.085 1.00 93.88 90 ILE A O 1
ATOM 741 N N . ASN A 1 91 ? 3.651 2.131 -3.935 1.00 89.69 91 ASN A N 1
ATOM 742 C CA . ASN A 1 91 ? 4.620 3.158 -4.331 1.00 89.69 91 ASN A CA 1
ATOM 743 C C . ASN A 1 91 ? 6.050 2.821 -3.863 1.00 89.69 91 ASN A C 1
ATOM 745 O O . ASN A 1 91 ? 7.005 3.043 -4.607 1.00 89.69 91 ASN A O 1
ATOM 749 N N . VAL A 1 92 ? 6.202 2.261 -2.656 1.00 86.06 92 VAL A N 1
ATOM 750 C CA . VAL A 1 92 ? 7.499 1.786 -2.138 1.00 86.06 92 VAL A CA 1
ATOM 751 C C . VAL A 1 92 ? 8.029 0.612 -2.966 1.00 86.06 92 VAL A C 1
ATOM 753 O O . VAL A 1 92 ? 9.218 0.575 -3.269 1.00 86.06 92 VAL A O 1
ATOM 756 N N . LEU A 1 93 ? 7.166 -0.322 -3.377 1.00 92.25 93 LEU A N 1
ATOM 757 C CA . LEU A 1 93 ? 7.556 -1.448 -4.233 1.00 92.25 93 LEU A CA 1
ATOM 758 C C . LEU A 1 93 ? 7.984 -0.994 -5.633 1.00 92.25 93 LEU A C 1
ATOM 760 O O . LEU A 1 93 ? 8.964 -1.520 -6.154 1.00 92.25 93 LEU A O 1
ATOM 764 N N . VAL A 1 94 ? 7.302 -0.001 -6.216 1.00 90.44 94 VAL A N 1
ATOM 765 C CA . VAL A 1 94 ? 7.717 0.635 -7.480 1.00 90.44 94 VAL A CA 1
ATOM 766 C C . VAL A 1 94 ? 9.126 1.213 -7.347 1.00 90.44 94 VAL A C 1
ATOM 768 O O . VAL A 1 94 ? 9.980 0.944 -8.187 1.00 90.44 94 VAL A O 1
ATOM 771 N N . GLU A 1 95 ? 9.388 1.980 -6.286 1.00 86.81 95 GLU A N 1
ATOM 772 C CA . GLU A 1 95 ? 10.704 2.580 -6.041 1.00 86.81 95 GLU A CA 1
ATOM 773 C C . GLU A 1 95 ? 11.791 1.514 -5.850 1.00 86.81 95 GLU A C 1
ATOM 775 O O . GLU A 1 95 ? 12.830 1.564 -6.508 1.00 86.81 95 GLU A O 1
ATOM 780 N N . ALA A 1 96 ? 11.533 0.522 -4.994 1.00 86.00 96 ALA A N 1
ATOM 781 C CA . ALA A 1 96 ? 12.483 -0.542 -4.695 1.00 86.00 96 ALA A CA 1
ATOM 782 C C . ALA A 1 96 ? 12.813 -1.383 -5.934 1.00 86.00 96 ALA A C 1
ATOM 784 O O . ALA A 1 96 ? 13.987 -1.569 -6.247 1.00 86.00 96 ALA A O 1
ATOM 785 N N . TYR A 1 97 ? 11.794 -1.850 -6.665 1.00 90.25 97 TYR A N 1
ATOM 786 C CA . TYR A 1 97 ? 11.999 -2.638 -7.878 1.00 90.25 97 TYR A CA 1
ATOM 787 C C . TYR A 1 97 ? 12.716 -1.827 -8.953 1.00 90.25 97 TYR A C 1
ATOM 789 O O . TYR A 1 97 ? 13.706 -2.295 -9.505 1.00 90.25 97 TYR A O 1
ATOM 797 N N . GLY A 1 98 ? 12.265 -0.598 -9.213 1.00 86.06 98 GLY A N 1
ATOM 798 C CA . GLY A 1 98 ? 12.867 0.250 -10.232 1.00 86.06 98 GLY A CA 1
ATOM 799 C C . GLY A 1 98 ? 14.341 0.559 -9.960 1.00 86.06 98 GLY A C 1
ATOM 800 O O . GLY A 1 98 ? 15.125 0.634 -10.894 1.00 86.06 98 GLY A O 1
ATOM 801 N N . PHE A 1 99 ? 14.773 0.673 -8.703 1.00 83.12 99 PHE A N 1
ATOM 802 C CA . PHE A 1 99 ? 16.201 0.821 -8.393 1.00 83.12 99 PHE A CA 1
ATOM 803 C C . PHE A 1 99 ? 16.971 -0.496 -8.490 1.00 83.12 99 PHE A C 1
ATOM 805 O O . PHE A 1 99 ? 18.104 -0.505 -8.973 1.00 83.12 99 PHE A O 1
ATOM 812 N N . GLU A 1 100 ? 16.354 -1.596 -8.068 1.00 85.38 100 GLU A N 1
ATOM 813 C CA . GLU A 1 100 ? 16.963 -2.922 -8.078 1.00 85.38 100 GLU A CA 1
ATOM 814 C C . GLU A 1 100 ? 17.197 -3.450 -9.499 1.00 85.38 100 GLU A C 1
ATOM 816 O O . GLU A 1 100 ? 18.269 -3.979 -9.775 1.00 85.38 100 GLU A O 1
ATOM 821 N N . VAL A 1 101 ? 16.261 -3.272 -10.442 1.00 83.44 101 VAL A N 1
ATOM 822 C CA . VAL A 1 101 ? 16.437 -3.754 -11.832 1.00 83.44 101 VAL A CA 1
ATOM 823 C C . VAL A 1 101 ? 17.608 -3.108 -12.557 1.00 83.44 101 VAL A C 1
ATOM 825 O O . VAL A 1 101 ? 18.145 -3.674 -13.508 1.00 83.44 101 VAL A O 1
ATOM 828 N N . HIS A 1 102 ? 18.044 -1.940 -12.094 1.00 81.44 102 HIS A N 1
ATOM 829 C CA . HIS A 1 102 ? 19.234 -1.286 -12.609 1.00 81.44 102 HIS A CA 1
ATOM 830 C C . HIS A 1 102 ? 20.531 -1.799 -11.966 1.00 81.44 102 HIS A C 1
ATOM 832 O O . HIS A 1 102 ? 21.582 -1.268 -12.312 1.00 81.44 102 HIS A O 1
ATOM 838 N N . ASN A 1 103 ? 20.489 -2.816 -11.083 1.00 73.50 103 ASN A N 1
ATOM 839 C CA . ASN A 1 103 ? 21.664 -3.579 -10.629 1.00 73.50 103 ASN A CA 1
ATOM 840 C C . ASN A 1 103 ? 21.411 -5.032 -10.137 1.00 73.50 103 ASN A C 1
ATOM 842 O O . ASN A 1 103 ? 22.276 -5.593 -9.464 1.00 73.50 103 ASN A O 1
ATOM 846 N N . GLN A 1 104 ? 20.314 -5.693 -10.531 1.00 62.50 104 GLN A N 1
ATOM 847 C CA . GLN A 1 104 ? 20.109 -7.149 -10.418 1.00 62.50 104 GLN A CA 1
ATOM 848 C C . GLN A 1 104 ? 19.253 -7.702 -11.569 1.00 62.50 104 GLN A C 1
ATOM 850 O O . GLN A 1 104 ? 18.422 -7.003 -12.147 1.00 62.50 104 GLN A O 1
ATOM 855 N N . ALA A 1 105 ? 19.433 -8.987 -11.893 1.00 58.44 105 ALA A N 1
ATOM 856 C CA . ALA A 1 105 ? 18.641 -9.672 -12.912 1.00 58.44 105 ALA A CA 1
ATOM 857 C C . ALA A 1 105 ? 17.340 -10.242 -12.317 1.00 58.44 105 ALA A C 1
ATOM 859 O O . ALA A 1 105 ? 17.368 -11.154 -11.492 1.00 58.44 105 ALA A O 1
ATOM 860 N N . SER A 1 106 ? 16.196 -9.736 -12.778 1.00 71.31 106 SER A N 1
ATOM 861 C CA . SER A 1 106 ? 14.877 -10.339 -12.558 1.00 71.31 106 SER A CA 1
ATOM 862 C C . SER A 1 106 ? 14.584 -11.364 -13.659 1.00 71.31 106 SER A C 1
ATOM 864 O O . SER A 1 106 ? 14.895 -11.131 -14.824 1.00 71.31 106 SER A O 1
ATOM 866 N N . GLN A 1 107 ? 13.936 -12.481 -13.317 1.00 77.00 107 GLN A N 1
ATOM 867 C CA . GLN A 1 107 ? 13.422 -13.431 -14.319 1.00 77.00 107 GLN A CA 1
ATOM 868 C C . GLN A 1 107 ? 12.258 -12.852 -15.149 1.00 77.00 107 GLN A C 1
ATOM 870 O O . GLN A 1 107 ? 11.954 -13.352 -16.229 1.00 77.00 107 GLN A O 1
ATOM 875 N N . TRP A 1 108 ? 11.602 -11.805 -14.641 1.00 78.88 108 TRP A N 1
ATOM 876 C CA . TRP A 1 108 ? 10.483 -11.119 -15.284 1.00 78.88 108 TRP A CA 1
ATOM 877 C C . TRP A 1 108 ? 10.933 -9.798 -15.896 1.00 78.88 108 TRP A C 1
ATOM 879 O O . TRP A 1 108 ? 11.661 -9.041 -15.246 1.00 78.88 108 TRP A O 1
ATOM 889 N N . ALA A 1 109 ? 10.453 -9.519 -17.111 1.00 82.69 109 ALA A N 1
ATOM 890 C CA . ALA A 1 109 ? 10.661 -8.238 -17.773 1.00 82.69 109 ALA A CA 1
ATOM 891 C C . ALA A 1 109 ? 9.978 -7.099 -16.988 1.00 82.69 109 ALA A C 1
ATOM 893 O O . ALA A 1 109 ? 8.910 -7.327 -16.408 1.00 82.69 109 ALA A O 1
ATOM 894 N N . PRO A 1 110 ? 10.531 -5.875 -16.999 1.00 84.94 110 PRO A N 1
ATOM 895 C CA . PRO A 1 110 ? 10.026 -4.796 -16.154 1.00 84.94 110 PRO A CA 1
ATOM 896 C C . PRO A 1 110 ? 8.555 -4.425 -16.396 1.00 84.94 110 PRO A C 1
ATOM 898 O O . PRO A 1 110 ? 7.807 -4.249 -15.433 1.00 84.94 110 PRO A O 1
ATOM 901 N N . GLY A 1 111 ? 8.092 -4.436 -17.651 1.00 85.56 111 GLY A N 1
ATOM 902 C CA . GLY A 1 111 ? 6.677 -4.214 -17.978 1.00 85.56 111 GLY A CA 1
ATOM 903 C C . GLY A 1 111 ? 5.719 -5.221 -17.326 1.00 85.56 111 GLY A C 1
ATOM 904 O O . GLY A 1 111 ? 4.631 -4.849 -16.891 1.00 85.56 111 GLY A O 1
ATOM 905 N N . HIS A 1 112 ? 6.144 -6.477 -17.138 1.00 86.12 112 HIS A N 1
ATOM 906 C CA . HIS A 1 112 ? 5.339 -7.475 -16.425 1.00 86.12 112 HIS A CA 1
ATOM 907 C C . HIS A 1 112 ? 5.181 -7.106 -14.943 1.00 86.12 112 HIS A C 1
ATOM 909 O O . HIS A 1 112 ? 4.104 -7.255 -14.371 1.00 86.12 112 HIS A O 1
ATOM 915 N N . VAL A 1 113 ? 6.235 -6.578 -14.316 1.00 89.06 113 VAL A N 1
ATOM 916 C CA . VAL A 1 113 ? 6.170 -6.128 -12.919 1.00 89.06 113 VAL A CA 1
ATOM 917 C C . VAL A 1 113 ? 5.303 -4.876 -12.787 1.00 89.06 113 VAL A C 1
ATOM 919 O O . VAL A 1 113 ? 4.494 -4.805 -11.863 1.00 89.06 113 VAL A O 1
ATOM 922 N N . ALA A 1 114 ? 5.382 -3.938 -13.736 1.00 89.81 114 ALA A N 1
ATOM 923 C CA . ALA A 1 114 ? 4.487 -2.781 -13.785 1.00 89.81 114 ALA A CA 1
ATOM 924 C C . ALA A 1 114 ? 3.009 -3.207 -13.872 1.00 89.81 114 ALA A C 1
ATOM 926 O O . ALA A 1 114 ? 2.184 -2.736 -13.088 1.00 89.81 114 ALA A O 1
ATOM 927 N N . HIS A 1 115 ? 2.684 -4.167 -14.746 1.00 90.25 115 HIS A N 1
ATOM 928 C CA . HIS A 1 115 ? 1.344 -4.753 -14.848 1.00 90.25 115 HIS A CA 1
ATOM 929 C C . HIS A 1 115 ? 0.870 -5.405 -13.535 1.00 90.25 115 HIS A C 1
ATOM 931 O O . HIS A 1 115 ? -0.261 -5.173 -13.096 1.00 90.25 115 HIS A O 1
ATOM 937 N N . CYS A 1 116 ? 1.728 -6.182 -12.866 1.00 90.56 116 CYS A N 1
ATOM 938 C CA . CYS A 1 116 ? 1.398 -6.786 -11.572 1.00 90.56 116 CYS A CA 1
ATOM 939 C C . CYS A 1 116 ? 1.102 -5.724 -10.504 1.00 90.56 116 CYS A C 1
ATOM 941 O O . CYS A 1 116 ? 0.126 -5.842 -9.762 1.00 90.56 116 CYS A O 1
ATOM 943 N N . LEU A 1 117 ? 1.907 -4.661 -10.446 1.00 95.38 117 LEU A N 1
ATOM 944 C CA . LEU A 1 117 ? 1.699 -3.560 -9.506 1.00 95.38 117 LEU A CA 1
ATOM 945 C C . LEU A 1 117 ? 0.418 -2.770 -9.826 1.00 95.38 117 LEU A C 1
ATOM 947 O O . LEU A 1 117 ? -0.306 -2.416 -8.896 1.00 95.38 117 LEU A O 1
ATOM 951 N N . ASN A 1 118 ? 0.081 -2.568 -11.109 1.00 94.19 118 ASN A N 1
ATOM 952 C CA . ASN A 1 118 ? -1.216 -2.019 -11.528 1.00 94.19 118 ASN A CA 1
ATOM 953 C C . ASN A 1 118 ? -2.376 -2.896 -11.035 1.00 94.19 118 ASN A C 1
ATOM 955 O O . ASN A 1 118 ? -3.309 -2.384 -10.429 1.00 94.19 118 ASN A O 1
ATOM 959 N N . THR A 1 119 ? -2.292 -4.216 -11.213 1.00 92.75 119 THR A N 1
ATOM 960 C CA . THR A 1 119 ? -3.349 -5.152 -10.789 1.00 92.75 119 THR A CA 1
ATOM 961 C C . THR A 1 119 ? -3.595 -5.089 -9.278 1.00 92.75 119 THR A C 1
ATOM 963 O O . THR A 1 119 ? -4.741 -5.061 -8.824 1.00 92.75 119 THR A O 1
ATOM 966 N N . LEU A 1 120 ? -2.525 -5.020 -8.479 1.00 95.44 120 LEU A N 1
ATOM 967 C CA . LEU A 1 120 ? -2.638 -4.851 -7.027 1.00 95.44 120 LEU A CA 1
ATOM 968 C C . LEU A 1 120 ? -3.237 -3.491 -6.660 1.00 95.44 120 LEU A C 1
ATOM 970 O O . LEU A 1 120 ? -4.110 -3.413 -5.794 1.00 95.44 120 LEU A O 1
ATOM 974 N N . ARG A 1 121 ? -2.805 -2.425 -7.340 1.00 94.19 121 ARG A N 1
ATOM 975 C CA . ARG A 1 121 ? -3.362 -1.085 -7.162 1.00 94.19 121 ARG A CA 1
ATOM 976 C C . ARG A 1 121 ? -4.866 -1.066 -7.429 1.00 94.19 121 ARG A C 1
ATOM 978 O O . ARG A 1 121 ? -5.624 -0.533 -6.623 1.00 94.19 121 ARG A O 1
ATOM 985 N N . ASP A 1 122 ? -5.299 -1.668 -8.528 1.00 93.69 122 ASP A N 1
ATOM 986 C CA . ASP A 1 122 ? -6.700 -1.691 -8.937 1.00 93.69 122 ASP A CA 1
ATOM 987 C C . ASP A 1 122 ? -7.563 -2.421 -7.906 1.00 93.69 122 ASP A C 1
ATOM 989 O O . ASP A 1 122 ? -8.655 -1.959 -7.582 1.00 93.69 122 ASP A O 1
ATOM 993 N N . ALA A 1 123 ? -7.053 -3.504 -7.308 1.00 93.19 123 ALA A N 1
ATOM 994 C CA . ALA A 1 123 ? -7.723 -4.200 -6.211 1.00 93.19 123 ALA A CA 1
ATOM 995 C C . ALA A 1 123 ? -7.856 -3.322 -4.950 1.00 93.19 123 ALA A C 1
ATOM 997 O O . ALA A 1 123 ? -8.916 -3.298 -4.313 1.00 93.19 123 ALA A O 1
ATOM 998 N N . ILE A 1 124 ? -6.815 -2.560 -4.602 1.00 93.00 124 ILE A N 1
ATOM 999 C CA . ILE A 1 124 ? -6.845 -1.620 -3.471 1.00 93.00 124 ILE A CA 1
ATOM 1000 C C . ILE A 1 124 ? -7.866 -0.505 -3.737 1.00 93.00 124 ILE A C 1
ATOM 1002 O O . ILE A 1 124 ? -8.727 -0.238 -2.899 1.00 93.00 124 ILE A O 1
ATOM 1006 N N . MET A 1 125 ? -7.829 0.108 -4.923 1.00 90.19 125 MET A N 1
ATOM 1007 C CA . MET A 1 125 ? -8.749 1.184 -5.298 1.00 90.19 125 MET A CA 1
ATOM 1008 C C . MET A 1 125 ? -10.198 0.698 -5.428 1.00 90.19 125 MET A C 1
ATOM 1010 O O . MET A 1 125 ? -11.108 1.409 -5.009 1.00 90.19 125 MET A O 1
ATOM 1014 N N . CYS A 1 126 ? -10.425 -0.509 -5.955 1.00 90.06 126 CYS A N 1
ATOM 1015 C CA . CYS A 1 126 ? -11.753 -1.125 -6.027 1.00 90.06 126 CYS A CA 1
ATOM 1016 C C . CYS A 1 126 ? -12.321 -1.457 -4.648 1.00 90.06 126 CYS A C 1
ATOM 1018 O O . CYS A 1 126 ? -13.518 -1.297 -4.424 1.00 90.06 126 CYS A O 1
ATOM 1020 N N . SER A 1 127 ? -11.489 -1.970 -3.737 1.00 88.81 127 SER A N 1
ATOM 1021 C CA . SER A 1 127 ? -11.950 -2.340 -2.395 1.00 88.81 127 SER A CA 1
ATOM 1022 C C . SER A 1 127 ? -12.134 -1.130 -1.483 1.00 88.81 127 SER A C 1
ATOM 1024 O O . SER A 1 127 ? -12.943 -1.204 -0.559 1.00 88.81 127 SER A O 1
ATOM 1026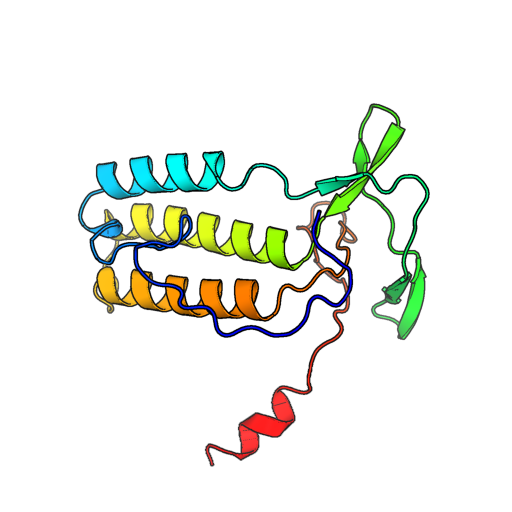 N N . ALA A 1 128 ? -11.401 -0.037 -1.743 1.00 87.38 128 ALA A N 1
ATOM 1027 C CA . ALA A 1 128 ? -11.482 1.243 -1.041 1.00 87.38 128 ALA A CA 1
ATOM 1028 C C . ALA A 1 128 ? -11.597 1.079 0.487 1.00 87.38 128 ALA A C 1
ATOM 1030 O O . ALA A 1 128 ? -12.411 1.726 1.146 1.00 87.38 128 ALA A O 1
ATOM 1031 N N . ASN A 1 129 ? -10.799 0.170 1.055 1.00 88.38 129 ASN A N 1
ATOM 1032 C CA . ASN A 1 129 ? -10.881 -0.194 2.461 1.00 88.38 129 ASN A CA 1
ATOM 1033 C C . ASN A 1 129 ? -10.594 1.009 3.380 1.00 88.38 129 ASN A C 1
ATOM 1035 O O . ASN A 1 129 ? -9.445 1.410 3.585 1.00 88.38 129 ASN A O 1
ATOM 1039 N N . ALA A 1 130 ? -11.660 1.556 3.965 1.00 87.81 130 ALA A N 1
ATOM 1040 C CA . ALA A 1 130 ? -11.626 2.721 4.842 1.00 87.81 130 ALA A CA 1
ATOM 1041 C C . ALA A 1 130 ? -11.307 2.387 6.315 1.00 87.81 130 ALA A C 1
ATOM 1043 O O . ALA A 1 130 ? -11.443 3.250 7.179 1.00 87.81 130 ALA A O 1
ATOM 1044 N N . MET A 1 131 ? -10.913 1.147 6.631 1.00 89.56 131 MET A N 1
ATOM 1045 C CA . MET A 1 131 ? -10.593 0.747 8.003 1.00 89.56 131 MET A CA 1
ATOM 1046 C C . MET A 1 131 ? -9.445 1.605 8.573 1.00 89.56 131 MET A C 1
ATOM 1048 O O . MET A 1 131 ? -8.390 1.699 7.931 1.00 89.56 131 MET A O 1
ATOM 1052 N N . PRO A 1 132 ? -9.609 2.198 9.773 1.00 91.75 132 PRO A N 1
ATOM 1053 C CA . PRO A 1 132 ? -8.520 2.877 10.461 1.00 91.75 132 PRO A CA 1
ATOM 1054 C C . PRO A 1 132 ? -7.407 1.900 10.846 1.00 91.75 132 PRO A C 1
ATOM 1056 O O . PRO A 1 132 ? -7.660 0.770 11.274 1.00 91.75 132 PRO A O 1
ATOM 1059 N N . VAL A 1 133 ? -6.164 2.343 10.708 1.00 92.06 133 VAL A N 1
ATOM 1060 C CA . VAL A 1 133 ? -4.974 1.578 11.076 1.00 92.06 133 VAL A CA 1
ATOM 1061 C C . VAL 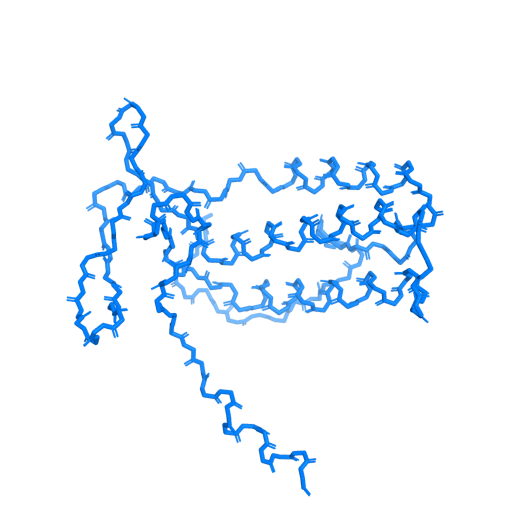A 1 133 ? -4.023 2.419 11.917 1.00 92.06 133 VAL A C 1
ATOM 1063 O O . VAL A 1 133 ? -3.960 3.644 11.770 1.00 92.06 133 VAL A O 1
ATOM 1066 N N . SER A 1 134 ? -3.290 1.753 12.808 1.00 92.50 134 SER A N 1
ATOM 1067 C CA . SER A 1 134 ? -2.351 2.398 13.726 1.00 92.50 134 SER A CA 1
ATOM 1068 C C . SER A 1 134 ? -1.095 1.556 13.974 1.00 92.50 134 SER A C 1
ATOM 1070 O O . SER A 1 134 ? -0.930 0.464 13.423 1.00 92.50 134 SER A O 1
ATOM 1072 N N . TYR A 1 135 ? -0.176 2.106 14.767 1.00 91.31 135 TYR A N 1
ATOM 1073 C CA . TYR A 1 135 ? 1.024 1.432 15.248 1.00 91.31 135 TYR A CA 1
ATOM 1074 C C . TYR A 1 135 ? 0.711 0.724 16.567 1.00 91.31 135 TYR A C 1
ATOM 1076 O O . TYR A 1 135 ? 0.419 1.379 17.565 1.00 91.31 135 TYR A O 1
ATOM 1084 N N . LEU A 1 136 ?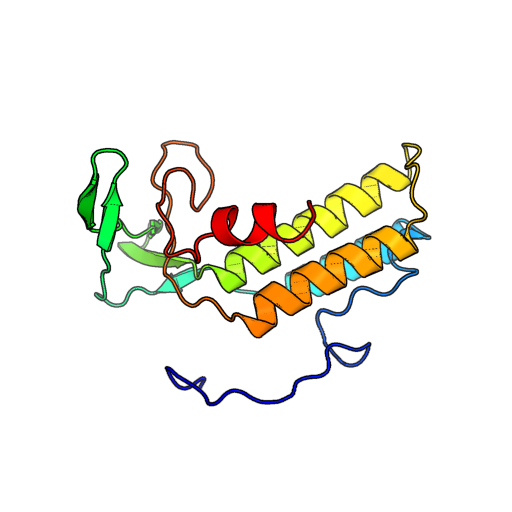 0.793 -0.608 16.578 1.00 90.62 136 LEU A N 1
ATOM 1085 C CA . LEU A 1 136 ? 0.569 -1.417 17.784 1.00 90.62 136 LEU A CA 1
ATOM 1086 C C . LEU A 1 136 ? 1.857 -2.015 18.357 1.00 90.62 136 LEU A C 1
ATOM 1088 O O . LEU A 1 136 ? 1.904 -2.388 19.528 1.00 90.62 136 LEU A O 1
ATOM 1092 N N . ALA A 1 137 ? 2.906 -2.115 17.540 1.00 85.94 137 ALA A N 1
ATOM 1093 C CA . ALA A 1 137 ? 4.195 -2.667 17.931 1.00 85.94 137 ALA A CA 1
ATOM 1094 C C . ALA A 1 137 ? 5.232 -1.543 18.137 1.00 85.94 137 ALA A C 1
ATOM 1096 O O . ALA A 1 137 ? 5.420 -0.722 17.234 1.00 85.94 137 ALA A O 1
ATOM 1097 N N . PRO A 1 138 ? 5.945 -1.495 19.282 1.00 80.94 138 PRO A N 1
ATOM 1098 C CA . PRO A 1 138 ? 7.051 -0.561 19.478 1.00 80.94 138 PRO A CA 1
ATOM 1099 C C . PRO A 1 138 ? 8.136 -0.760 18.414 1.00 80.94 138 PRO A C 1
ATOM 1101 O O . PRO A 1 138 ? 8.679 -1.853 18.279 1.00 80.94 138 PRO A O 1
ATOM 1104 N N . GLY A 1 139 ? 8.442 0.292 17.650 1.00 83.00 139 GLY A N 1
ATOM 1105 C CA . GLY A 1 139 ? 9.393 0.220 16.532 1.00 83.00 139 GLY A CA 1
ATOM 1106 C C . GLY A 1 139 ? 8.910 -0.595 15.324 1.00 83.00 139 GLY A C 1
ATOM 1107 O O . GLY A 1 139 ? 9.707 -0.851 14.426 1.00 83.00 139 GLY A O 1
ATOM 1108 N N . GLY A 1 140 ? 7.640 -1.011 15.300 1.00 85.69 140 GLY A N 1
ATOM 1109 C CA . GLY A 1 140 ? 7.036 -1.716 14.171 1.00 85.69 140 GLY A CA 1
ATOM 1110 C C . GLY A 1 140 ? 6.519 -0.780 13.080 1.00 85.69 140 GLY A C 1
ATOM 1111 O O . GLY A 1 140 ? 6.559 0.449 13.196 1.00 85.69 140 GLY A O 1
ATOM 1112 N N . HIS A 1 141 ? 5.995 -1.382 12.021 1.00 89.06 141 HIS A N 1
ATOM 1113 C CA . HIS A 1 141 ? 5.331 -0.685 10.932 1.00 89.06 141 HIS A CA 1
ATOM 1114 C C . HIS A 1 141 ? 3.837 -0.524 11.221 1.00 89.06 141 HIS A C 1
ATOM 1116 O O . HIS A 1 141 ? 3.253 -1.160 12.102 1.00 89.06 141 HIS A O 1
ATOM 1122 N N . LEU A 1 142 ? 3.204 0.377 10.477 1.00 88.25 142 LEU A N 1
ATOM 1123 C CA . LEU A 1 142 ? 1.764 0.571 10.542 1.00 88.25 142 LEU A CA 1
ATOM 1124 C C . LEU A 1 142 ? 1.067 -0.756 10.195 1.00 88.25 142 LEU A C 1
ATOM 1126 O O . LEU A 1 142 ? 1.519 -1.459 9.298 1.00 88.25 142 LEU A O 1
ATOM 1130 N N . THR A 1 143 ? -0.027 -1.092 10.884 1.00 89.25 143 THR A N 1
ATOM 1131 C CA . THR A 1 143 ? -0.764 -2.374 10.779 1.00 89.25 143 THR A CA 1
ATOM 1132 C C . THR A 1 143 ? -0.109 -3.608 11.403 1.00 89.25 143 THR A C 1
ATOM 1134 O O . THR A 1 143 ? -0.797 -4.623 11.538 1.00 89.25 143 THR A O 1
ATOM 1137 N N . ASP A 1 144 ? 1.151 -3.552 11.846 1.00 89.50 144 ASP A N 1
ATOM 1138 C CA . ASP A 1 144 ? 1.775 -4.698 12.515 1.00 89.50 144 ASP A CA 1
ATOM 1139 C C . ASP A 1 144 ? 0.942 -5.126 13.731 1.00 89.50 144 ASP A C 1
ATOM 1141 O O . ASP A 1 144 ? 0.586 -4.307 14.579 1.00 89.50 144 ASP A O 1
ATOM 1145 N N . ARG A 1 145 ? 0.635 -6.429 13.814 1.00 87.00 145 ARG A N 1
ATOM 1146 C CA . ARG A 1 145 ? -0.225 -7.052 14.842 1.00 87.00 145 ARG A CA 1
ATOM 1147 C C . ARG A 1 145 ? -1.678 -6.560 14.887 1.00 87.00 145 ARG A C 1
ATOM 1149 O O . ARG A 1 145 ? -2.414 -6.961 15.787 1.00 87.00 145 ARG A O 1
ATOM 1156 N N . GLN A 1 146 ? -2.115 -5.736 13.938 1.00 90.75 146 GLN A N 1
ATOM 1157 C CA . GLN A 1 146 ? -3.505 -5.308 13.856 1.00 90.75 146 GLN A CA 1
ATOM 1158 C C . GLN A 1 146 ? -4.319 -6.359 13.101 1.00 90.75 146 GLN A C 1
ATOM 1160 O O . GLN A 1 146 ? -4.072 -6.623 11.924 1.00 90.75 146 GLN A O 1
ATOM 1165 N N . GLN A 1 147 ? -5.321 -6.944 13.758 1.00 90.00 147 GLN A N 1
ATOM 1166 C CA . GLN A 1 147 ? -6.274 -7.795 13.053 1.00 90.00 147 GLN A CA 1
ATOM 1167 C C . GLN A 1 147 ? -7.102 -6.982 12.057 1.00 90.00 147 GLN A C 1
ATOM 1169 O O . GLN A 1 147 ? -7.508 -5.849 12.325 1.00 90.00 147 GLN A O 1
ATOM 1174 N N . MET A 1 148 ? -7.390 -7.602 10.917 1.00 86.81 148 MET A N 1
ATOM 1175 C CA . MET A 1 148 ? -8.144 -7.002 9.823 1.00 86.81 148 MET A CA 1
ATOM 1176 C C . MET A 1 148 ? -9.418 -7.803 9.570 1.00 86.81 148 MET A C 1
ATOM 1178 O O . MET A 1 148 ? -9.457 -9.020 9.749 1.00 86.81 148 MET A O 1
ATOM 1182 N N . ARG A 1 149 ? -10.472 -7.121 9.119 1.00 82.50 149 ARG A N 1
ATOM 1183 C CA . ARG A 1 149 ? -11.703 -7.785 8.679 1.00 82.50 149 ARG A CA 1
ATOM 1184 C C . ARG A 1 149 ? -11.508 -8.302 7.256 1.00 82.50 149 ARG A C 1
ATOM 1186 O O . ARG A 1 149 ? -11.625 -7.539 6.301 1.00 82.50 149 ARG A O 1
ATOM 1193 N N . CYS A 1 150 ? -11.195 -9.585 7.133 1.00 86.44 150 CYS A N 1
ATOM 1194 C CA . CYS A 1 150 ? -10.925 -10.240 5.856 1.00 86.44 150 CYS A CA 1
ATOM 1195 C C . CYS A 1 150 ? -12.088 -11.142 5.426 1.00 86.44 150 CYS A C 1
ATOM 1197 O O . CYS A 1 150 ? -12.864 -11.623 6.251 1.00 86.44 150 CYS A O 1
ATOM 1199 N N . ARG A 1 151 ? -12.177 -11.408 4.119 1.00 86.25 151 ARG A N 1
ATOM 1200 C CA . ARG A 1 151 ? -12.891 -12.589 3.615 1.00 86.25 151 ARG A CA 1
ATOM 1201 C C . ARG A 1 151 ? -12.038 -13.826 3.898 1.00 86.25 151 ARG A C 1
ATOM 1203 O O . ARG A 1 151 ? -10.814 -13.718 3.940 1.00 86.25 151 ARG A O 1
ATOM 1210 N N . ASP A 1 152 ? -12.674 -14.981 4.062 1.00 85.06 152 ASP A N 1
ATOM 1211 C CA . ASP A 1 152 ? -11.954 -16.245 4.208 1.00 85.06 152 ASP A CA 1
ATOM 1212 C C . ASP A 1 152 ? -11.280 -16.616 2.879 1.00 85.06 152 ASP A C 1
ATOM 1214 O O . ASP A 1 152 ? -11.931 -17.068 1.938 1.00 85.06 152 ASP A O 1
ATOM 1218 N N . TYR A 1 153 ? -9.974 -16.366 2.792 1.00 82.50 153 TYR A N 1
ATOM 1219 C CA . TYR A 1 153 ? -9.181 -16.701 1.612 1.00 82.50 153 TYR A CA 1
ATOM 1220 C C . TYR A 1 153 ? -9.054 -18.220 1.423 1.00 82.50 153 TYR A C 1
ATOM 1222 O O . TYR A 1 153 ? -9.089 -18.701 0.291 1.00 82.50 153 TYR A O 1
ATOM 1230 N N . SER A 1 154 ? -8.977 -18.982 2.521 1.00 87.50 154 SER A N 1
ATOM 1231 C CA . SER A 1 154 ? -8.780 -20.437 2.484 1.00 87.50 154 SER A CA 1
ATOM 1232 C C . SER A 1 154 ? -9.953 -21.174 1.833 1.00 87.50 154 SER A C 1
ATOM 1234 O O . SER A 1 154 ? -9.764 -22.199 1.179 1.00 87.50 154 SER A O 1
ATOM 1236 N N . ALA A 1 155 ? -11.154 -20.590 1.892 1.00 86.31 155 ALA A N 1
ATOM 1237 C CA . ALA A 1 155 ? -12.328 -21.088 1.182 1.00 86.31 155 ALA A CA 1
ATOM 1238 C C . ALA A 1 155 ? -12.137 -21.157 -0.350 1.00 86.31 155 ALA A C 1
ATOM 1240 O O . ALA A 1 155 ? -12.800 -21.958 -1.009 1.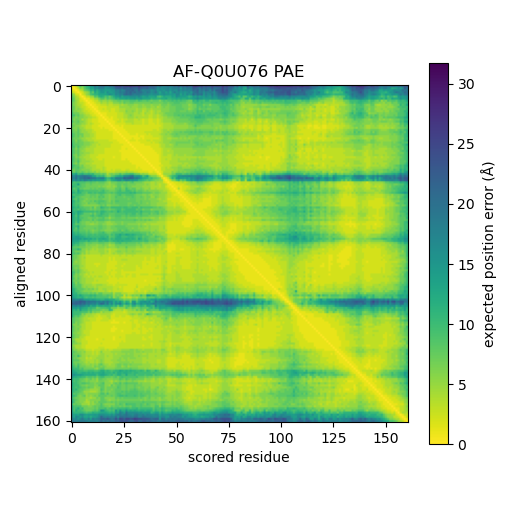00 86.31 155 ALA A O 1
ATOM 1241 N N . PHE A 1 156 ? -11.233 -20.355 -0.928 1.00 79.69 156 PHE A N 1
ATOM 1242 C CA . PHE A 1 156 ? -10.947 -20.353 -2.367 1.00 79.69 156 PHE A CA 1
ATOM 1243 C C . PHE A 1 156 ? -9.792 -21.281 -2.766 1.00 79.69 156 PHE A C 1
ATOM 1245 O O . PHE A 1 156 ? -9.723 -21.693 -3.923 1.00 79.69 156 PHE A O 1
ATOM 1252 N N . GLU A 1 157 ? -8.909 -21.663 -1.840 1.00 76.56 157 GLU A N 1
ATOM 1253 C CA . GLU A 1 157 ? -7.747 -22.522 -2.133 1.00 76.56 157 GLU A CA 1
ATOM 1254 C C . GLU A 1 157 ? -8.150 -23.928 -2.614 1.00 76.56 157 GLU A C 1
ATOM 1256 O O . GLU A 1 157 ? -7.380 -24.611 -3.290 1.00 76.56 157 GLU A O 1
ATOM 1261 N N . GLY A 1 158 ? -9.378 -24.355 -2.306 1.00 66.38 158 GLY A N 1
ATOM 1262 C CA . GLY A 1 158 ? -9.964 -25.599 -2.803 1.00 66.38 158 GLY A CA 1
ATOM 1263 C C . GLY A 1 158 ? -10.504 -25.538 -4.237 1.00 66.38 158 GLY A C 1
ATOM 1264 O O . GLY A 1 158 ? -10.814 -26.587 -4.784 1.00 66.38 158 GLY A O 1
ATOM 1265 N N . LEU A 1 159 ? -10.622 -24.356 -4.854 1.00 69.12 159 LEU A N 1
ATOM 1266 C CA . LEU A 1 159 ? -11.185 -24.205 -6.207 1.00 69.12 159 LEU A CA 1
ATOM 1267 C C . LEU A 1 159 ? -10.175 -24.485 -7.330 1.00 69.12 159 LEU A C 1
ATOM 1269 O O . LEU A 1 159 ? -10.572 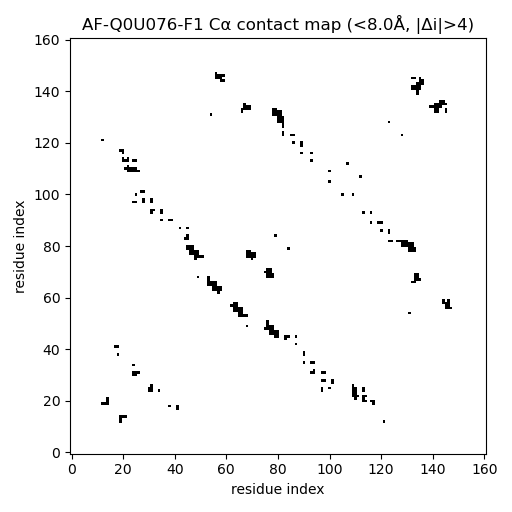-24.652 -8.479 1.00 69.12 159 LEU A O 1
ATOM 1273 N N . GLY A 1 160 ? -8.878 -24.487 -7.009 1.00 58.94 160 GLY A N 1
ATOM 1274 C CA . GLY A 1 160 ? -7.781 -24.731 -7.954 1.00 58.94 160 GLY A CA 1
ATOM 1275 C C . GLY A 1 160 ? -7.194 -26.146 -7.896 1.00 58.94 160 GLY A C 1
ATOM 1276 O O . GLY A 1 160 ? -6.127 -26.371 -8.466 1.00 58.94 160 GLY A O 1
ATOM 1277 N N . LYS A 1 161 ? -7.845 -27.067 -7.178 1.00 52.09 161 LYS A N 1
ATOM 1278 C CA . LYS A 1 161 ? -7.529 -28.502 -7.131 1.00 52.09 161 LYS A CA 1
ATOM 1279 C C . LYS A 1 161 ? -8.636 -29.288 -7.820 1.00 52.09 161 LYS A C 1
ATOM 1281 O O . LYS A 1 161 ? -8.302 -30.344 -8.396 1.00 52.09 161 LYS A O 1
#

Solvent-accessible surface area (backbone atoms only — not comparable to full-atom values): 9843 Å² total; per-residue (Å²): 135,87,64,92,81,62,76,92,71,94,77,83,87,45,87,86,36,95,81,56,55,54,49,65,36,52,78,39,64,65,49,28,52,53,48,47,54,48,51,55,66,74,60,78,69,52,63,45,74,34,88,89,60,80,53,70,37,46,44,96,88,69,46,83,40,76,53,62,61,46,68,46,96,86,74,48,44,25,31,29,32,42,32,51,47,52,51,50,50,52,53,52,50,51,47,52,48,32,58,41,60,76,78,48,91,66,98,62,59,57,39,60,53,25,50,52,52,41,54,54,48,51,51,39,64,73,62,55,43,74,52,75,35,35,67,73,41,93,94,53,51,75,45,40,85,56,62,73,97,72,78,75,63,72,76,53,66,66,74,84,112

Nearest PDB structures (foldseek):
  5z2c-assembly4_D  TM=3.962E-01  e=8.083E+00  Homo sapiens

Mean predicted aligned error: 6.13 Å

pLDDT: mean 86.12, std 10.08, range [39.88, 95.44]

Sequence (161 aa):
MAEIGEPLRWIMFDESNPYYIKEDVFDHVETTKAFVVYLKATHNSTFLRAEGHHTTYVDPDGNVVELPPHIRPSGHEFYAIRAIHEMHCINVLVEAYGFEVHNQASQWAPGHVAHCLNTLRDAIMCSANAMPVSYLAPGGHLTDRQQMRCRDYSAFEGLGK

Secondary structure (DSSP, 8-state):
---TT--------STTSTT---TTTTTSHHHHHHHHHHHHHH---SEEE-TT---EEE-TTS-EEE-PPEEPTTS-EEEEEHHHHHHHHHHHHHHHHHHHTTTS--SS-HHHHHHHHHHHHHHHHHH----EE---STT--TTTT-------SHHHHGGG-

Foldseek 3Di:
DDDDCPDQDDDDLDPVHQLQQALCCLVDLVSLVVSLVSLCVVLPDQKDFCVPPWDWFQFPVRDTDTAAFDADPVRTGIWGFDLSVQSVVLSVVSNVVSVVVVPDDDPDRSSVVSVVSSVSNVVSVSVVRRDTWADPDDVDDICVRTDDDDDPPVVCVVVVD

Organism: Phaeosphaeria nodorum (strain SN15 / ATCC MYA-4574 / FGSC 10173) (NCBI:txid321614)

InterPro domains:
  IPR021765 Mycotoxin biosynthesis protein UstYa-like [PF11807] (75-156)
  IPR021765 Mycotoxin biosynthesis protein UstYa-like [PTHR33365] (57-157)